Protein AF-Q07526-F1 (afdb_monomer)

Mean predicted aligned error: 8.09 Å

Sequence (70 aa):
DLKPENVLLQSTGHVSLTDFDLSCLTSCKPQLLVPSTNDKK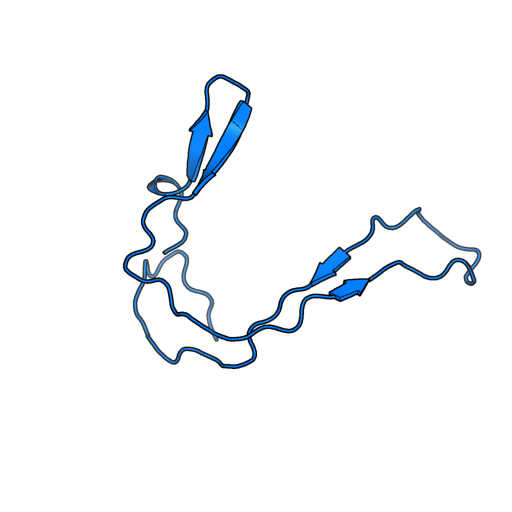KGQHAPIFMAEPMRASNSFVGTHEYLAPE

Structure (mmCIF, N/CA/C/O backbone):
data_AF-Q07526-F1
#
_entry.id   AF-Q07526-F1
#
loop_
_atom_site.group_PDB
_atom_site.id
_atom_site.type_symbol
_atom_site.label_atom_id
_atom_site.label_alt_id
_atom_site.label_comp_id
_atom_site.label_asym_id
_atom_site.label_entity_id
_atom_site.label_seq_id
_atom_site.pdbx_PDB_ins_code
_atom_site.Cartn_x
_atom_site.Cartn_y
_atom_site.Cartn_z
_atom_site.occupancy
_atom_site.B_iso_or_equiv
_atom_site.auth_seq_id
_atom_site.auth_comp_id
_atom_site.auth_asym_id
_atom_site.auth_atom_id
_atom_site.pdbx_PDB_model_num
ATOM 1 N N . ASP A 1 1 ? 0.853 1.062 -7.497 1.00 89.44 1 ASP A N 1
ATOM 2 C CA . ASP A 1 1 ? -0.342 1.666 -8.105 1.00 89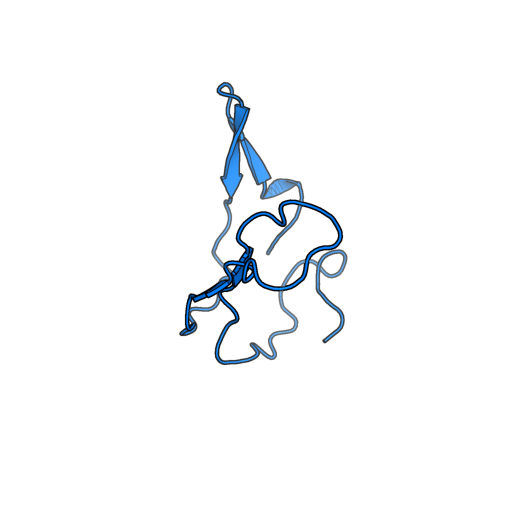.44 1 ASP A CA 1
ATOM 3 C C . ASP A 1 1 ? -1.464 1.681 -7.074 1.00 89.44 1 ASP A C 1
ATOM 5 O O . ASP A 1 1 ? -2.147 0.679 -6.896 1.00 89.44 1 ASP A O 1
ATOM 9 N N . LEU A 1 2 ? -1.568 2.751 -6.281 1.00 92.62 2 LEU A N 1
ATOM 10 C CA . LEU A 1 2 ? -2.588 2.843 -5.233 1.00 92.62 2 LEU A CA 1
ATOM 11 C C . LEU A 1 2 ? -3.782 3.634 -5.759 1.00 92.62 2 LEU A C 1
ATOM 13 O O . LEU A 1 2 ? -3.685 4.831 -5.995 1.00 92.62 2 LEU A O 1
ATOM 17 N N . LYS A 1 3 ? -4.901 2.937 -5.932 1.00 95.38 3 LYS A N 1
ATOM 18 C CA . LYS A 1 3 ? -6.165 3.447 -6.468 1.00 95.38 3 LYS A CA 1
ATOM 19 C C . LYS A 1 3 ? -7.327 2.696 -5.811 1.00 95.38 3 LYS A C 1
ATOM 21 O O . LYS A 1 3 ? -7.101 1.585 -5.322 1.00 95.38 3 LYS A O 1
ATOM 26 N N . PRO A 1 4 ? -8.555 3.248 -5.791 1.00 96.50 4 PRO A N 1
ATOM 27 C CA . PRO A 1 4 ? -9.688 2.630 -5.099 1.00 96.50 4 PRO A CA 1
ATOM 28 C C . PRO A 1 4 ? -9.947 1.173 -5.498 1.00 96.50 4 PRO A C 1
ATOM 30 O O . PRO A 1 4 ? -10.221 0.343 -4.640 1.00 96.50 4 PRO A O 1
ATOM 33 N N . GLU A 1 5 ? -9.794 0.843 -6.781 1.00 96.75 5 GLU A N 1
ATOM 34 C CA . GLU A 1 5 ? -9.973 -0.522 -7.296 1.00 96.75 5 GLU A CA 1
ATOM 35 C C . GLU A 1 5 ? -8.949 -1.537 -6.757 1.00 96.75 5 GLU A C 1
ATOM 37 O O . GLU A 1 5 ? -9.258 -2.723 -6.671 1.00 96.75 5 GLU A O 1
ATOM 42 N N . ASN A 1 6 ? -7.775 -1.077 -6.309 1.00 96.50 6 ASN A N 1
ATOM 43 C CA . ASN A 1 6 ? -6.725 -1.926 -5.739 1.00 96.50 6 ASN A CA 1
ATOM 44 C C . ASN A 1 6 ? -6.830 -2.070 -4.206 1.00 96.50 6 ASN A C 1
ATOM 46 O O . ASN A 1 6 ? -5.974 -2.705 -3.582 1.00 96.50 6 ASN A O 1
ATOM 50 N N . VAL A 1 7 ? -7.870 -1.498 -3.587 1.00 97.31 7 VAL A N 1
ATOM 51 C CA . VAL A 1 7 ? -8.145 -1.587 -2.146 1.00 97.31 7 VAL A CA 1
ATOM 52 C C . VAL A 1 7 ? -9.372 -2.467 -1.923 1.00 97.31 7 VAL A C 1
ATOM 54 O O . VAL A 1 7 ? -10.513 -2.048 -2.105 1.00 97.31 7 VAL A O 1
ATOM 57 N N . LEU A 1 8 ? -9.140 -3.705 -1.498 1.00 97.75 8 LEU A N 1
ATOM 58 C CA . LEU A 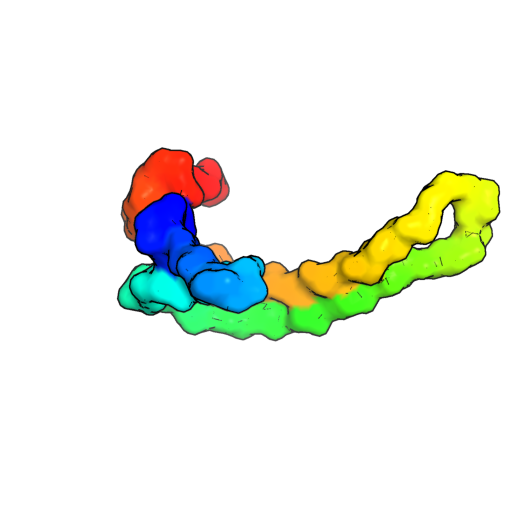1 8 ? -10.192 -4.693 -1.286 1.00 97.75 8 LEU A CA 1
ATOM 59 C C . LEU A 1 8 ? -10.676 -4.659 0.166 1.00 97.75 8 LEU A C 1
ATOM 61 O O . LEU A 1 8 ? -9.876 -4.761 1.098 1.00 97.75 8 LEU A O 1
ATOM 65 N N . LEU A 1 9 ? -11.992 -4.570 0.361 1.00 97.69 9 LEU A N 1
ATOM 66 C CA . LEU A 1 9 ? -12.639 -4.727 1.665 1.00 97.69 9 LEU A CA 1
ATOM 67 C C . LEU A 1 9 ? -13.137 -6.164 1.822 1.00 97.69 9 LEU A C 1
ATOM 69 O O . LEU A 1 9 ? -14.014 -6.617 1.088 1.00 97.69 9 LEU A O 1
ATOM 73 N N . GLN A 1 10 ? -12.584 -6.884 2.793 1.00 97.50 10 GLN A N 1
ATOM 74 C CA . GLN A 1 10 ? -13.041 -8.224 3.147 1.00 97.50 10 GLN A CA 1
ATOM 75 C C . GLN A 1 10 ? -14.354 -8.158 3.939 1.00 97.50 10 GLN A C 1
ATOM 77 O O . GLN A 1 10 ? -14.613 -7.190 4.654 1.00 97.50 10 GLN A O 1
ATOM 82 N N . SER A 1 11 ? -15.157 -9.228 3.897 1.00 97.31 11 SER A N 1
ATOM 83 C CA . SER A 1 11 ? -16.410 -9.333 4.669 1.00 97.31 11 SER A CA 1
ATOM 84 C C . SER A 1 11 ? -16.206 -9.211 6.183 1.00 97.31 11 SER A C 1
ATOM 86 O O . SER A 1 11 ? -17.113 -8.804 6.903 1.00 97.31 11 SER A O 1
ATOM 88 N N . THR A 1 12 ? -15.000 -9.517 6.665 1.00 97.25 12 THR A N 1
ATOM 89 C CA . THR A 1 12 ? -14.587 -9.346 8.064 1.00 97.25 12 THR A CA 1
ATOM 90 C C . THR A 1 12 ? -14.296 -7.888 8.440 1.00 97.25 12 THR A C 1
ATOM 92 O O . THR A 1 12 ? -13.939 -7.626 9.583 1.00 97.25 12 THR A O 1
ATOM 95 N N . GLY A 1 13 ? -14.356 -6.953 7.487 1.00 96.81 13 GLY A N 1
ATOM 96 C CA . GLY A 1 13 ? -13.999 -5.545 7.675 1.00 96.81 13 GLY A CA 1
ATOM 97 C C . GLY A 1 13 ? -12.501 -5.237 7.564 1.00 96.81 13 GLY A C 1
ATOM 98 O O . GLY A 1 13 ? -12.099 -4.109 7.834 1.00 96.81 13 GLY A O 1
ATOM 99 N N . HIS A 1 14 ? -11.667 -6.206 7.167 1.00 97.38 14 HIS A N 1
ATOM 100 C CA . HIS A 1 14 ? -10.235 -5.976 6.945 1.00 97.38 14 HIS A CA 1
ATOM 101 C C . HIS A 1 14 ? -9.976 -5.443 5.534 1.00 97.38 14 HIS A C 1
ATOM 103 O O . HIS A 1 14 ? -10.667 -5.812 4.585 1.00 97.38 14 HIS A O 1
ATOM 109 N N . VAL A 1 15 ? -8.946 -4.610 5.395 1.00 97.44 15 VAL A N 1
ATOM 110 C CA . VAL A 1 15 ? -8.475 -4.102 4.101 1.00 97.44 15 VAL A CA 1
ATOM 111 C C . VAL A 1 15 ? -7.350 -4.993 3.580 1.00 97.44 15 VAL A C 1
ATOM 113 O O . VAL A 1 15 ? -6.501 -5.455 4.341 1.00 97.44 15 VAL A O 1
ATOM 116 N N . SER A 1 16 ? -7.316 -5.229 2.274 1.00 97.44 16 SER A N 1
ATOM 117 C CA . SER A 1 16 ? -6.197 -5.866 1.581 1.00 97.44 16 SER A CA 1
ATOM 118 C C . SER A 1 16 ? -5.828 -5.065 0.342 1.00 97.44 16 SER A C 1
ATOM 120 O O . SER A 1 16 ? -6.701 -4.542 -0.344 1.00 97.44 16 SER A O 1
ATOM 122 N N . LEU A 1 17 ? -4.532 -4.969 0.066 1.00 97.06 17 LEU A N 1
ATOM 123 C CA . LEU A 1 17 ? -4.019 -4.351 -1.153 1.00 97.06 17 LEU A CA 1
ATOM 124 C C . LEU A 1 17 ? -3.748 -5.437 -2.196 1.00 97.06 17 LEU A C 1
ATOM 126 O O . LEU A 1 17 ? -3.344 -6.547 -1.845 1.00 97.06 17 LEU A O 1
ATOM 130 N N . THR A 1 18 ? -3.967 -5.107 -3.463 1.00 96.94 18 THR A N 1
ATOM 131 C CA . THR A 1 18 ? -3.693 -5.977 -4.614 1.00 96.94 18 THR A CA 1
ATOM 132 C C . THR A 1 18 ? -2.903 -5.217 -5.684 1.00 96.94 18 THR A C 1
ATOM 134 O O . THR A 1 18 ? -2.631 -4.031 -5.508 1.00 96.94 18 THR A O 1
ATOM 137 N N . ASP A 1 19 ? -2.552 -5.908 -6.774 1.00 95.19 19 ASP A N 1
ATOM 138 C CA . ASP A 1 19 ? -1.901 -5.344 -7.966 1.00 95.19 19 ASP A CA 1
ATOM 139 C C . ASP A 1 19 ? -0.524 -4.710 -7.668 1.00 95.19 19 ASP A C 1
ATOM 141 O O . ASP A 1 19 ? -0.329 -3.495 -7.567 1.00 95.19 19 ASP A O 1
ATOM 145 N N . PHE A 1 20 ? 0.463 -5.593 -7.482 1.00 94.94 20 PHE A N 1
ATOM 146 C CA . PHE A 1 20 ? 1.845 -5.242 -7.139 1.00 94.94 20 PHE A CA 1
ATOM 147 C C . PHE A 1 20 ? 2.775 -5.172 -8.359 1.00 94.94 20 PHE A C 1
ATOM 149 O O . PHE A 1 20 ? 3.993 -5.086 -8.189 1.00 94.94 20 PHE A O 1
ATOM 156 N N . ASP A 1 21 ? 2.241 -5.180 -9.579 1.00 93.25 21 ASP A N 1
ATOM 157 C CA . ASP A 1 21 ? 3.047 -5.280 -10.802 1.00 93.25 21 ASP A CA 1
ATOM 158 C C . ASP A 1 21 ? 3.933 -4.044 -11.020 1.00 93.25 21 ASP A C 1
ATOM 160 O O . ASP A 1 21 ? 5.059 -4.149 -11.501 1.00 93.25 21 ASP A O 1
ATOM 164 N N . LEU A 1 22 ? 3.461 -2.870 -10.586 1.00 91.06 2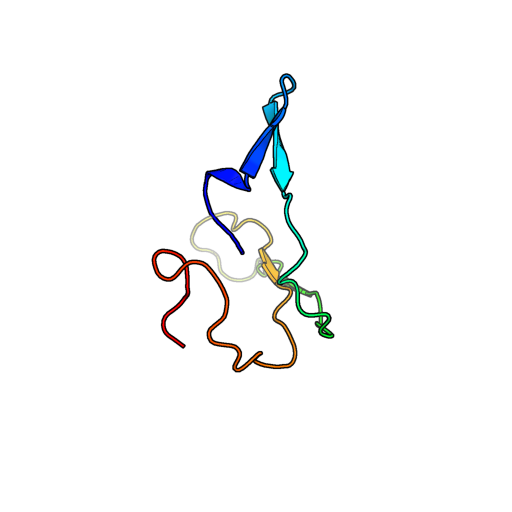2 LEU A N 1
ATOM 165 C CA . LEU A 1 22 ? 4.227 -1.618 -10.612 1.00 91.06 22 LEU A CA 1
ATOM 166 C C . LEU A 1 22 ? 5.020 -1.361 -9.318 1.00 91.06 22 LEU A C 1
ATOM 168 O O . LEU A 1 22 ? 5.500 -0.248 -9.096 1.00 91.06 22 LEU A O 1
ATOM 172 N N . SER A 1 23 ? 5.124 -2.345 -8.420 1.00 89.50 23 SER A N 1
ATOM 173 C CA . SER A 1 23 ? 5.886 -2.175 -7.181 1.00 89.50 23 SER A CA 1
ATOM 174 C C . SER A 1 23 ? 7.393 -2.104 -7.455 1.00 89.50 23 SER A C 1
ATOM 176 O O . SER A 1 23 ? 7.940 -2.811 -8.299 1.00 89.50 23 SER A O 1
ATOM 178 N N . CYS A 1 24 ? 8.085 -1.238 -6.714 1.00 88.00 24 CYS A N 1
ATOM 179 C CA . CYS A 1 24 ? 9.538 -1.137 -6.745 1.00 88.00 24 CYS A CA 1
ATOM 180 C C . CYS A 1 24 ? 10.112 -1.702 -5.444 1.00 88.00 24 CYS A C 1
ATOM 182 O O . CYS A 1 24 ? 9.783 -1.231 -4.354 1.00 88.00 24 CYS A O 1
ATOM 184 N N . LEU A 1 25 ? 10.994 -2.697 -5.548 1.00 88.38 25 LEU A N 1
ATOM 185 C CA . LEU A 1 25 ? 11.738 -3.197 -4.397 1.00 88.38 25 LEU A CA 1
ATOM 186 C C . LEU A 1 25 ? 12.824 -2.187 -4.012 1.00 88.38 25 LEU A C 1
ATOM 188 O O . LEU A 1 25 ? 13.774 -1.954 -4.759 1.00 88.38 25 LEU A O 1
ATOM 192 N N . THR A 1 26 ? 12.697 -1.613 -2.819 1.00 87.44 26 THR A N 1
ATOM 193 C CA . THR A 1 26 ? 13.666 -0.674 -2.248 1.00 87.44 26 THR A CA 1
ATOM 194 C C . THR A 1 26 ? 13.923 -1.003 -0.784 1.00 87.44 26 THR A C 1
ATOM 196 O O . THR A 1 26 ? 13.040 -1.474 -0.068 1.00 87.44 26 THR A O 1
ATOM 199 N N . SER A 1 27 ? 15.142 -0.742 -0.316 1.00 90.88 27 SER A N 1
ATOM 200 C CA . SER A 1 27 ? 15.437 -0.781 1.112 1.00 90.88 27 SER A CA 1
ATOM 201 C C . SER A 1 27 ? 14.748 0.386 1.823 1.00 90.88 27 SER A C 1
ATOM 203 O O . SER A 1 27 ? 14.622 1.481 1.269 1.00 90.88 27 SER A O 1
ATOM 205 N N . CYS A 1 28 ? 14.329 0.161 3.064 1.00 90.62 28 CYS A N 1
ATOM 206 C CA . CYS A 1 28 ? 13.838 1.186 3.981 1.00 90.62 28 CYS A CA 1
ATOM 207 C C . CYS A 1 28 ? 14.459 0.959 5.365 1.00 90.62 28 CYS A C 1
ATOM 209 O O . CYS A 1 28 ? 14.973 -0.125 5.659 1.00 90.62 28 CYS A O 1
ATOM 211 N N . LYS A 1 29 ? 14.415 1.981 6.223 1.00 92.00 29 LYS A N 1
ATOM 212 C CA . LYS A 1 29 ? 14.795 1.860 7.636 1.00 92.00 29 LYS A CA 1
ATOM 213 C C . LYS A 1 29 ? 13.543 2.061 8.494 1.00 92.00 29 LYS A C 1
ATOM 215 O O . LYS A 1 29 ? 13.235 3.205 8.816 1.00 92.00 29 LYS A O 1
ATOM 220 N N . PRO A 1 30 ? 12.813 0.989 8.853 1.00 92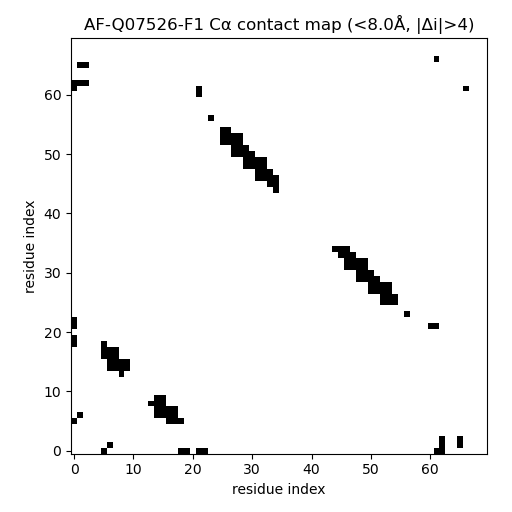.19 30 PRO A N 1
ATOM 221 C CA . PRO A 1 30 ? 11.597 1.120 9.643 1.00 92.19 30 PRO A CA 1
ATOM 222 C C . PRO A 1 30 ? 11.920 1.642 11.048 1.00 92.19 30 PRO A C 1
ATOM 224 O O . PRO A 1 30 ? 12.847 1.163 11.707 1.00 92.19 30 PRO A O 1
ATOM 227 N N . GLN A 1 31 ? 11.160 2.631 11.509 1.00 92.94 31 GLN A N 1
ATOM 228 C CA . GLN A 1 31 ? 11.309 3.265 12.816 1.00 92.94 31 GLN A CA 1
ATOM 229 C C . GLN A 1 31 ? 9.946 3.443 13.483 1.00 92.94 31 GLN A C 1
ATOM 231 O O . GLN A 1 31 ? 8.992 3.90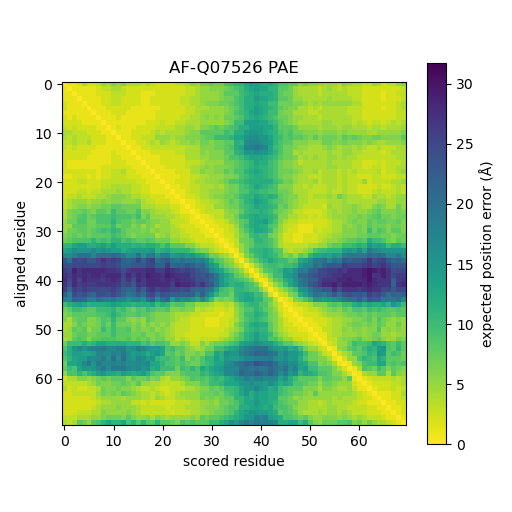5 12.863 1.00 92.94 31 GLN A O 1
ATOM 236 N N . LEU A 1 32 ? 9.867 3.103 14.770 1.00 92.31 32 LEU A N 1
ATOM 237 C CA . LEU A 1 32 ? 8.712 3.402 15.610 1.00 92.31 32 LEU A CA 1
ATOM 238 C C . LEU A 1 32 ? 9.019 4.652 16.437 1.00 92.31 32 LEU A C 1
ATOM 240 O O . LEU A 1 32 ? 9.815 4.611 17.375 1.00 92.31 32 LEU A O 1
ATOM 244 N N . LEU A 1 33 ? 8.402 5.770 16.071 1.00 89.50 33 LEU A N 1
ATOM 245 C CA . LEU A 1 33 ? 8.523 7.041 16.769 1.00 89.50 33 LEU A CA 1
ATOM 246 C C . LEU A 1 33 ? 7.519 7.051 17.921 1.00 89.50 33 LEU A C 1
ATOM 248 O O . LEU A 1 33 ? 6.312 7.208 17.719 1.00 89.50 33 LEU A O 1
ATOM 252 N N . VAL A 1 34 ? 8.025 6.855 19.137 1.00 86.38 34 VAL A N 1
ATOM 253 C CA . VAL A 1 34 ? 7.232 6.966 20.363 1.00 86.38 34 VAL A CA 1
ATOM 254 C C . VAL A 1 34 ? 7.447 8.370 20.936 1.00 86.38 34 VAL A C 1
ATOM 256 O O . VAL A 1 34 ? 8.585 8.715 21.262 1.00 86.38 34 VAL A O 1
ATOM 259 N N . PRO A 1 35 ? 6.397 9.201 21.042 1.00 76.94 35 PRO A N 1
ATOM 260 C CA . PRO A 1 35 ? 6.526 10.547 21.586 1.00 76.94 35 PRO A CA 1
ATOM 261 C C . PRO A 1 35 ? 7.006 10.490 23.043 1.00 76.94 35 PRO A C 1
ATOM 263 O O . PRO A 1 35 ? 6.482 9.729 23.858 1.00 76.94 35 PRO A O 1
ATOM 266 N N . SER A 1 36 ? 8.036 11.274 23.371 1.00 70.50 36 SER A N 1
ATOM 267 C CA . SER A 1 36 ? 8.625 11.310 24.710 1.00 70.50 36 SER A CA 1
ATOM 268 C C . SER A 1 36 ? 7.727 12.081 25.681 1.00 70.50 36 SER A C 1
ATOM 270 O O . SER A 1 36 ? 7.194 13.145 25.384 1.00 70.50 36 SER A O 1
ATOM 272 N N . THR A 1 37 ? 7.559 11.544 26.886 1.00 63.34 37 THR A N 1
ATOM 273 C CA . THR A 1 37 ? 6.613 12.026 27.907 1.00 63.34 37 THR A CA 1
ATOM 274 C C . THR A 1 37 ? 7.058 13.294 28.655 1.00 63.34 37 THR A C 1
ATOM 276 O O . THR A 1 37 ? 6.510 13.586 29.716 1.00 63.34 37 THR A O 1
ATOM 279 N N . ASN A 1 38 ? 8.069 14.030 28.176 1.00 61.47 38 ASN A N 1
ATOM 280 C CA . ASN A 1 38 ? 8.698 15.101 28.965 1.00 61.47 38 ASN A CA 1
ATOM 281 C C . ASN A 1 38 ? 8.069 16.490 28.813 1.00 61.47 38 ASN A C 1
ATOM 283 O O . ASN A 1 38 ? 8.320 17.347 29.658 1.00 61.47 38 ASN A O 1
ATOM 287 N N . ASP A 1 39 ? 7.176 16.701 27.848 1.00 56.53 39 ASP A N 1
ATOM 288 C CA . ASP A 1 39 ? 6.424 17.948 27.756 1.00 56.53 39 ASP A CA 1
ATOM 289 C C . ASP A 1 39 ? 5.006 17.762 28.289 1.00 56.53 39 ASP A C 1
ATOM 291 O O . ASP A 1 39 ? 4.110 17.204 27.654 1.00 56.53 39 ASP A O 1
ATOM 295 N N . LYS A 1 40 ? 4.794 18.263 29.510 1.00 56.81 40 LYS A N 1
ATOM 296 C CA . LYS A 1 40 ? 3.474 18.451 30.117 1.00 56.81 40 LYS A CA 1
ATOM 297 C C . LYS A 1 40 ? 2.677 19.471 29.294 1.00 56.81 40 LYS A C 1
ATOM 299 O O . LYS A 1 40 ? 2.567 20.617 29.722 1.00 56.81 40 LYS A O 1
ATOM 304 N N . LYS A 1 41 ? 2.139 19.088 28.130 1.00 57.78 41 LYS A N 1
ATOM 305 C CA . LYS A 1 41 ? 1.005 19.734 27.438 1.00 57.78 41 LYS A CA 1
ATOM 306 C C . LYS A 1 41 ? 0.612 18.966 26.162 1.00 57.78 41 LYS A C 1
ATOM 308 O O . LYS A 1 41 ? 1.319 19.014 25.168 1.00 57.78 41 LYS A O 1
ATOM 313 N N . LYS A 1 42 ? -0.622 18.441 26.202 1.00 53.16 42 LYS A N 1
ATOM 314 C CA . LYS A 1 42 ? -1.529 18.064 25.094 1.00 53.16 42 LYS A CA 1
ATOM 315 C C . LYS A 1 42 ? -1.298 16.708 24.397 1.00 53.16 42 LYS A C 1
ATOM 317 O O . LYS A 1 42 ? -0.454 16.582 23.530 1.00 53.16 42 LYS A O 1
ATOM 322 N N . GLY A 1 43 ? -2.202 15.768 24.705 1.00 56.47 43 GLY A N 1
ATOM 323 C CA . GLY A 1 43 ? -2.547 14.604 23.879 1.00 56.47 43 GLY A CA 1
ATOM 324 C C . GLY A 1 43 ? -1.599 13.414 24.009 1.00 56.47 43 GLY A C 1
ATOM 325 O O . GLY A 1 43 ? -0.405 13.533 23.772 1.00 56.47 43 GLY A O 1
ATOM 326 N N . GLN A 1 44 ? -2.126 12.235 24.347 1.00 61.06 44 GLN A N 1
ATOM 327 C CA . GLN A 1 44 ? -1.427 10.982 24.060 1.00 61.06 44 GLN A CA 1
ATOM 328 C C . GLN A 1 44 ? -1.292 10.875 22.537 1.00 61.06 44 GLN A C 1
ATOM 330 O O . GLN A 1 44 ? -2.242 10.503 21.853 1.00 61.06 44 GLN A O 1
ATOM 335 N N . HIS A 1 45 ? -0.149 11.269 21.986 1.00 68.69 45 HIS A N 1
ATOM 336 C CA . HIS A 1 45 ? 0.135 11.034 20.579 1.00 68.69 45 HIS A CA 1
ATOM 337 C C . HIS A 1 45 ? 0.366 9.529 20.386 1.00 68.69 45 HIS A C 1
ATOM 339 O O . HIS A 1 45 ? 1.192 8.927 21.075 1.00 68.69 45 HIS A O 1
ATOM 345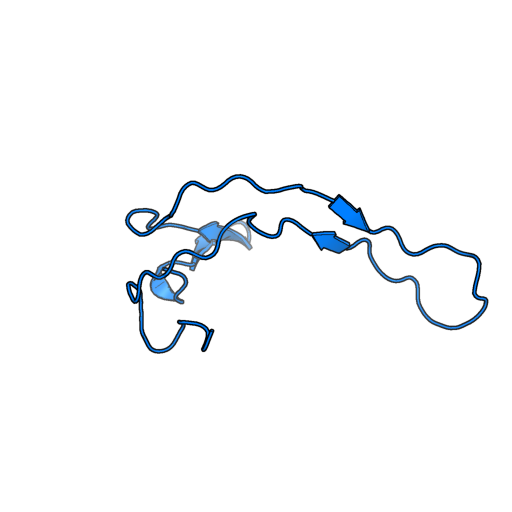 N N . ALA A 1 46 ? -0.405 8.914 19.487 1.00 82.62 46 ALA A N 1
ATOM 346 C CA . ALA A 1 46 ? -0.219 7.516 19.115 1.00 82.62 46 ALA A CA 1
ATOM 347 C C . ALA A 1 46 ? 1.191 7.310 18.524 1.00 82.62 46 ALA A C 1
ATOM 349 O O . ALA A 1 46 ? 1.720 8.228 17.889 1.00 82.62 46 ALA A O 1
ATOM 350 N N . PRO A 1 47 ? 1.814 6.136 18.727 1.00 87.00 47 PRO A N 1
ATOM 351 C CA . PRO A 1 47 ? 3.107 5.843 18.123 1.00 87.00 47 PRO A CA 1
ATOM 352 C C . PRO A 1 47 ? 3.002 5.903 16.594 1.00 87.00 47 PRO A C 1
ATOM 354 O O . PRO A 1 47 ? 2.040 5.403 16.012 1.00 87.00 47 PRO A O 1
ATOM 357 N N . ILE A 1 48 ? 4.000 6.505 15.947 1.00 91.06 48 ILE A N 1
ATOM 358 C CA . ILE A 1 48 ? 4.054 6.635 14.486 1.00 91.06 48 ILE A CA 1
ATOM 359 C C . ILE A 1 48 ? 5.047 5.607 13.951 1.00 91.06 48 ILE A C 1
ATOM 361 O O . ILE A 1 48 ? 6.207 5.590 14.360 1.00 91.06 48 ILE A O 1
ATOM 365 N N . PHE A 1 49 ? 4.605 4.753 13.030 1.00 91.38 49 PHE A N 1
ATOM 366 C CA . PHE A 1 49 ? 5.489 3.867 12.278 1.00 91.38 49 PHE A CA 1
ATOM 367 C C . PHE A 1 49 ? 5.917 4.560 10.982 1.00 91.38 49 PHE A C 1
ATOM 369 O O . PHE A 1 49 ? 5.073 4.911 10.162 1.00 91.38 49 PHE A O 1
ATOM 376 N N . MET A 1 50 ? 7.219 4.768 10.810 1.00 90.56 50 MET A N 1
ATOM 377 C CA . MET A 1 50 ? 7.815 5.411 9.642 1.00 90.56 50 MET A CA 1
ATOM 378 C C . MET A 1 50 ? 8.693 4.400 8.905 1.00 90.56 50 MET A C 1
ATOM 380 O O . MET A 1 50 ? 9.560 3.777 9.513 1.00 90.56 50 MET A O 1
ATOM 384 N N . ALA A 1 51 ? 8.481 4.236 7.600 1.00 91.06 51 ALA A N 1
ATOM 385 C CA . ALA A 1 51 ? 9.216 3.285 6.763 1.00 91.06 51 ALA A CA 1
ATOM 386 C C . ALA A 1 51 ? 9.581 3.903 5.405 1.00 91.06 51 ALA A C 1
ATOM 388 O O . ALA A 1 51 ? 9.358 3.303 4.357 1.00 91.06 51 ALA A O 1
ATOM 389 N N . GLU A 1 52 ? 10.138 5.115 5.437 1.00 88.94 52 GLU A N 1
ATOM 390 C CA . GLU A 1 52 ? 10.533 5.847 4.232 1.00 88.94 52 GLU A CA 1
ATOM 391 C C . GLU A 1 52 ? 11.532 5.042 3.372 1.00 88.94 52 GLU A C 1
ATOM 393 O O . GLU A 1 52 ? 12.490 4.455 3.907 1.00 88.94 52 GLU A O 1
ATOM 398 N N . PRO A 1 53 ? 11.338 4.995 2.042 1.00 86.88 53 PRO A N 1
ATOM 399 C CA . PRO A 1 53 ? 12.246 4.313 1.131 1.00 86.88 53 PRO A CA 1
ATOM 400 C C . PRO A 1 53 ? 13.582 5.063 1.009 1.00 86.88 53 PRO A C 1
ATOM 402 O O . PRO A 1 53 ? 13.639 6.288 0.977 1.00 86.88 53 PRO A O 1
ATOM 405 N N . MET A 1 54 ? 14.691 4.329 0.885 1.00 82.88 54 MET A N 1
ATOM 406 C CA . MET A 1 54 ? 16.039 4.914 0.761 1.00 82.88 54 MET A CA 1
ATOM 407 C C . MET A 1 54 ? 16.342 5.492 -0.634 1.00 82.88 54 MET A C 1
ATOM 409 O O . MET A 1 54 ? 17.422 6.048 -0.842 1.00 82.88 54 MET A O 1
ATOM 413 N N . ARG A 1 55 ? 15.438 5.331 -1.607 1.00 72.94 55 ARG A N 1
ATOM 414 C CA . ARG A 1 55 ? 15.608 5.771 -2.996 1.00 72.94 55 ARG A CA 1
ATOM 415 C C . ARG A 1 55 ? 14.275 6.256 -3.567 1.00 72.94 55 ARG A C 1
ATOM 417 O O . ARG A 1 55 ? 13.261 5.591 -3.382 1.00 72.94 55 ARG A O 1
ATOM 424 N N . ALA A 1 56 ? 14.314 7.350 -4.328 1.00 71.06 56 ALA A N 1
ATOM 425 C CA . ALA A 1 56 ? 13.211 7.766 -5.190 1.00 71.06 56 ALA A CA 1
ATOM 426 C C . ALA A 1 56 ? 13.184 6.914 -6.471 1.00 71.06 56 ALA A C 1
ATOM 428 O O . ALA A 1 56 ? 14.206 6.751 -7.146 1.0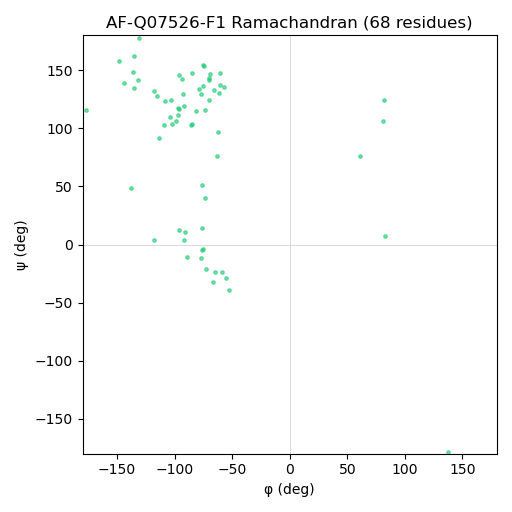0 71.06 56 ALA A O 1
ATOM 429 N N . SER A 1 57 ? 12.024 6.353 -6.808 1.00 66.62 57 SER A N 1
ATOM 430 C CA . SER A 1 57 ? 11.805 5.723 -8.109 1.00 66.62 57 SER A CA 1
ATOM 431 C C . SER A 1 57 ? 11.370 6.815 -9.085 1.00 66.62 57 SER A C 1
ATOM 433 O O . SER A 1 57 ? 10.224 7.240 -9.040 1.00 66.62 57 SER A O 1
ATOM 435 N N . ASN A 1 58 ? 12.266 7.283 -9.962 1.00 66.12 58 ASN A N 1
ATOM 436 C CA . ASN A 1 58 ? 11.967 8.300 -10.991 1.00 66.12 58 ASN A CA 1
ATOM 437 C C . ASN A 1 58 ? 11.118 7.729 -12.145 1.00 66.12 58 ASN A C 1
ATOM 439 O O . ASN A 1 58 ? 11.393 7.965 -13.322 1.00 66.12 58 ASN A O 1
ATOM 443 N N . SER A 1 59 ? 10.143 6.888 -11.824 1.00 67.81 59 SER A N 1
ATOM 444 C CA . SER A 1 59 ? 9.302 6.212 -12.793 1.00 67.81 59 SER A CA 1
ATOM 445 C C . SER A 1 59 ? 7.948 6.906 -12.803 1.00 67.81 59 SER A C 1
ATOM 447 O O . SER A 1 59 ? 7.190 6.791 -11.846 1.00 67.81 59 SER A O 1
ATOM 449 N N . PHE A 1 60 ? 7.639 7.628 -13.883 1.00 74.75 60 PHE A N 1
ATOM 450 C CA . PHE A 1 60 ? 6.317 8.221 -14.115 1.00 74.75 60 PHE A CA 1
ATOM 451 C C . PHE A 1 60 ? 5.315 7.136 -14.558 1.00 74.75 60 PHE A C 1
ATOM 453 O O . PHE A 1 60 ? 4.698 7.218 -15.618 1.00 74.75 60 PHE A O 1
ATOM 460 N N . VAL A 1 61 ? 5.239 6.050 -13.787 1.00 80.12 61 VAL A N 1
ATOM 461 C CA . VAL A 1 61 ? 4.362 4.901 -14.024 1.00 80.12 61 VAL A CA 1
ATOM 462 C C . VAL A 1 61 ? 3.392 4.776 -12.859 1.00 80.12 61 VAL A C 1
ATOM 464 O O . VAL A 1 61 ? 3.779 4.833 -11.694 1.00 80.12 61 VAL A O 1
ATOM 467 N N . GLY A 1 62 ? 2.115 4.614 -13.180 1.00 86.19 62 GLY A N 1
ATOM 468 C CA . GLY A 1 62 ? 1.027 4.580 -12.212 1.00 86.19 62 GLY A CA 1
ATOM 469 C C . GLY A 1 62 ? -0.173 5.372 -12.708 1.00 86.19 62 GLY A C 1
ATOM 470 O O . GLY A 1 62 ? -0.181 5.912 -13.817 1.00 86.19 62 GLY A O 1
ATOM 471 N N . THR A 1 63 ? -1.203 5.433 -11.879 1.00 89.88 63 THR A N 1
ATOM 472 C CA . THR A 1 63 ? -2.418 6.181 -12.197 1.00 89.88 63 THR A CA 1
ATOM 473 C C . THR A 1 63 ? -2.225 7.670 -11.899 1.00 89.88 63 THR A C 1
ATOM 475 O O . THR A 1 63 ? -2.055 8.049 -10.744 1.00 89.88 63 THR A O 1
ATOM 478 N N . HIS A 1 64 ? -2.263 8.520 -12.934 1.00 88.81 64 HIS A N 1
ATOM 479 C CA . HIS A 1 64 ? -1.925 9.952 -12.841 1.00 88.81 64 HIS A CA 1
ATOM 480 C C . HIS A 1 64 ? -2.724 10.750 -11.793 1.00 88.81 64 HIS A C 1
ATOM 482 O O . HIS A 1 64 ? -2.207 11.718 -11.249 1.00 88.81 64 HIS A O 1
ATOM 488 N N . GLU A 1 65 ? -3.957 10.342 -11.485 1.00 91.69 65 GLU A N 1
ATOM 489 C CA . GLU A 1 65 ? -4.813 10.986 -10.475 1.00 91.69 65 GLU A CA 1
ATOM 490 C C . GLU A 1 65 ? -4.356 10.721 -9.034 1.00 91.69 65 GLU A C 1
ATOM 492 O O . GLU A 1 65 ? -4.714 11.465 -8.124 1.00 91.69 65 GLU A O 1
ATOM 497 N N . TYR A 1 66 ? -3.578 9.657 -8.825 1.00 91.25 66 TYR A N 1
ATOM 498 C CA . TYR A 1 66 ? -3.126 9.199 -7.510 1.00 91.25 66 TYR A CA 1
ATOM 499 C C . TYR A 1 66 ? -1.601 9.231 -7.370 1.00 91.25 66 TYR A C 1
ATOM 501 O O . TYR A 1 66 ? -1.066 8.787 -6.353 1.00 91.25 66 TYR A O 1
ATOM 509 N N . LEU A 1 67 ? -0.898 9.731 -8.389 1.00 88.56 67 LEU A N 1
ATOM 510 C CA . LEU A 1 67 ? 0.539 9.935 -8.331 1.00 88.56 67 LEU A CA 1
ATOM 511 C C . LEU A 1 67 ? 0.830 11.221 -7.554 1.00 88.56 67 LEU A C 1
ATOM 513 O O . LEU A 1 67 ? 0.193 12.254 -7.763 1.00 88.56 67 LEU A O 1
ATOM 517 N N . ALA A 1 68 ? 1.787 11.139 -6.641 1.00 85.56 68 ALA A N 1
ATOM 518 C CA . ALA A 1 68 ? 2.244 12.289 -5.887 1.00 85.56 68 ALA A CA 1
ATOM 519 C C . ALA A 1 68 ? 3.118 13.207 -6.784 1.00 85.56 68 ALA A C 1
ATOM 521 O O . ALA A 1 68 ? 3.641 12.742 -7.799 1.00 85.56 68 ALA A O 1
ATOM 522 N N . PRO A 1 69 ? 3.188 14.523 -6.502 1.00 83.00 69 PRO A N 1
ATOM 523 C CA . PRO A 1 69 ? 3.763 15.515 -7.417 1.00 83.00 69 PRO A CA 1
ATOM 524 C C . PRO A 1 69 ? 5.301 15.560 -7.473 1.00 83.00 69 PRO A C 1
ATOM 526 O O . PRO A 1 69 ? 5.828 16.285 -8.318 1.00 83.00 69 PRO A O 1
ATOM 529 N N . GLU A 1 70 ? 6.003 14.890 -6.555 1.00 76.81 70 GLU A N 1
ATOM 530 C CA . GLU A 1 70 ? 7.475 14.807 -6.504 1.00 76.81 70 GLU A CA 1
ATOM 531 C C . GLU A 1 70 ? 8.133 14.132 -7.718 1.00 76.81 70 GLU A C 1
ATOM 533 O O . GLU A 1 70 ? 9.265 14.563 -8.046 1.00 76.81 70 GLU A O 1
#

Foldseek 3Di:
DDDPVQWDQDPVRDIDGDDCVPPDDFAWDWDWAQDDPPDPDDDRDDIDIDTDGPDDDPDPDDDPVPDDPD

Solvent-accessible surface area (backbone atoms only — not comparable to full-atom values): 4975 Å² total; per-residue (Å²): 81,77,49,75,90,33,53,42,75,44,96,87,73,46,80,43,80,52,71,67,86,73,60,77,94,70,62,56,67,74,42,78,50,65,75,74,88,83,68,96,71,84,76,90,66,74,70,43,79,43,61,60,62,79,66,86,77,94,60,99,72,68,55,78,93,61,55,79,93,128

Organism: Pisum sativum (NCBI:txid3888)

InterPro domains:
  IPR000719 Protein kinase domain [PF00069] (1-70)
  IPR000719 Protein kinase domain [PS50011] (1-70)
  IPR011009 Protein kinase-like domain superfamily [SSF56112] (1-70)

pLDDT: mean 84.94, std 12.66, range [53.16, 97.75]

Secondary structure (DSSP, 8-state):
---GGGEEEPTTS-EEE---TT-----B--EEEPPPTT--SS--PPPEEE--BSS------S-TTT----

Radius of gyration: 16.97 Å; Cα 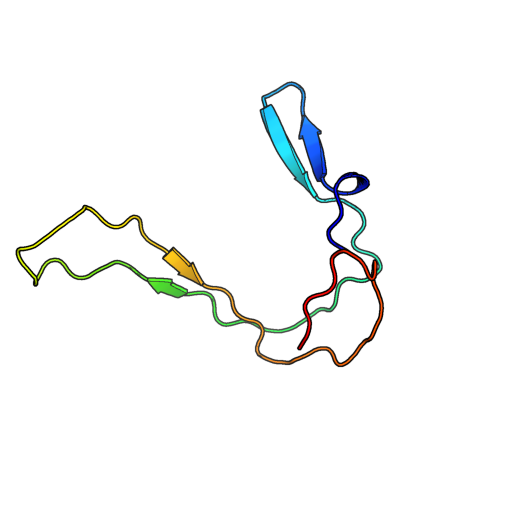contacts (8 Å, |Δi|>4): 67; chains: 1; bounding box: 32×29×44 Å